Protein AF-A0A353FMN2-F1 (afdb_monomer_lite)

pLDDT: mean 91.53, std 8.87, range [55.75, 98.19]

Secondary structure (DSSP, 8-state):
--TTSHIIIIIS----SS---------TT--TT-----HHHHHHHHHHHHHHH-

Sequence (54 aa):
KGKQGRFRLNLLGKRVDYSARSVIVVGPELKLHQCGLPKVIALELFQPFIIRRL

Structure (mmCIF, N/CA/C/O backbone):
data_AF-A0A353FMN2-F1
#
_entry.id   AF-A0A353FMN2-F1
#
loop_
_atom_site.group_PDB
_atom_site.id
_atom_site.type_symbol
_atom_site.label_atom_id
_atom_site.label_alt_id
_atom_site.label_comp_id
_atom_site.label_asym_id
_atom_site.label_entity_id
_atom_site.label_seq_id
_atom_site.pdbx_PDB_ins_code
_atom_site.Cartn_x
_atom_site.Cartn_y
_atom_site.Cartn_z
_atom_site.occupancy
_atom_site.B_iso_or_equiv
_atom_site.auth_seq_id
_atom_site.auth_comp_id
_atom_site.auth_asym_id
_atom_site.auth_atom_id
_atom_site.pdbx_PDB_model_num
ATOM 1 N N . LYS A 1 1 ? 9.545 2.261 32.761 1.00 55.75 1 LYS A N 1
ATOM 2 C CA . LYS A 1 1 ? 8.227 2.020 32.113 1.00 55.75 1 LYS A CA 1
ATOM 3 C C . LYS A 1 1 ? 8.485 1.493 30.702 1.00 55.75 1 LYS A C 1
ATOM 5 O O . LYS A 1 1 ? 8.993 2.240 29.880 1.00 55.75 1 LYS A O 1
ATOM 10 N N . GLY A 1 2 ? 8.302 0.185 30.499 1.00 76.62 2 GLY A N 1
ATOM 11 C CA . GLY A 1 2 ? 8.885 -0.583 29.388 1.00 76.62 2 GLY A CA 1
ATOM 12 C C . GLY A 1 2 ? 8.267 -0.361 28.001 1.00 76.62 2 GLY A C 1
ATOM 13 O O . GLY A 1 2 ?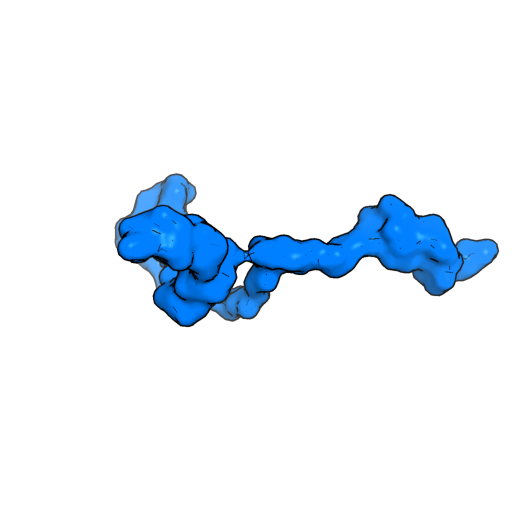 7.533 0.595 27.759 1.00 76.62 2 GLY A O 1
ATOM 14 N N . LYS A 1 3 ? 8.562 -1.291 27.084 1.00 73.31 3 LYS A N 1
ATOM 15 C CA . LYS A 1 3 ? 8.146 -1.285 25.666 1.00 73.31 3 LYS A CA 1
ATOM 16 C C . LYS A 1 3 ? 6.624 -1.147 25.461 1.00 73.31 3 LYS A C 1
ATOM 18 O O . LYS A 1 3 ? 6.212 -0.603 24.447 1.00 73.31 3 LYS A O 1
ATOM 23 N N . GLN A 1 4 ? 5.818 -1.575 26.436 1.00 76.38 4 GLN A N 1
ATOM 24 C CA . GLN A 1 4 ? 4.349 -1.519 26.419 1.00 76.38 4 GLN A CA 1
ATOM 25 C C . GLN A 1 4 ? 3.744 -0.297 27.151 1.00 76.38 4 GLN A C 1
ATOM 27 O O . GLN A 1 4 ? 2.556 -0.268 27.450 1.00 76.38 4 GLN A O 1
ATOM 32 N N . GLY A 1 5 ? 4.527 0.731 27.493 1.00 81.94 5 GLY A N 1
ATOM 33 C CA . GLY A 1 5 ? 3.964 1.953 28.086 1.00 81.94 5 GLY A CA 1
ATOM 34 C C . GLY A 1 5 ? 3.117 2.758 27.086 1.00 81.94 5 GLY A C 1
ATOM 35 O O . GLY A 1 5 ? 3.420 2.762 25.893 1.00 81.94 5 GLY A O 1
ATOM 36 N N . ARG A 1 6 ? 2.120 3.524 27.572 1.00 78.81 6 ARG A N 1
ATOM 37 C CA . ARG A 1 6 ? 1.262 4.409 26.739 1.00 78.81 6 ARG A CA 1
ATOM 38 C C . ARG A 1 6 ? 2.052 5.282 25.758 1.00 78.81 6 ARG A C 1
ATOM 40 O O . ARG A 1 6 ? 1.606 5.494 24.638 1.00 78.81 6 ARG A O 1
ATOM 47 N N . PHE A 1 7 ? 3.232 5.749 26.164 1.00 79.94 7 PHE A N 1
ATOM 48 C CA . PHE A 1 7 ? 4.092 6.582 25.328 1.00 79.94 7 PHE A CA 1
ATOM 49 C C . PHE A 1 7 ? 4.539 5.853 24.051 1.00 79.94 7 PHE A C 1
ATOM 51 O O . PHE A 1 7 ? 4.362 6.364 22.953 1.00 79.94 7 PHE A O 1
ATOM 58 N N . ARG A 1 8 ? 5.039 4.616 24.173 1.00 78.56 8 ARG A N 1
ATOM 59 C CA . ARG A 1 8 ? 5.545 3.843 23.028 1.00 78.56 8 ARG A CA 1
ATOM 60 C C . ARG A 1 8 ? 4.459 3.096 22.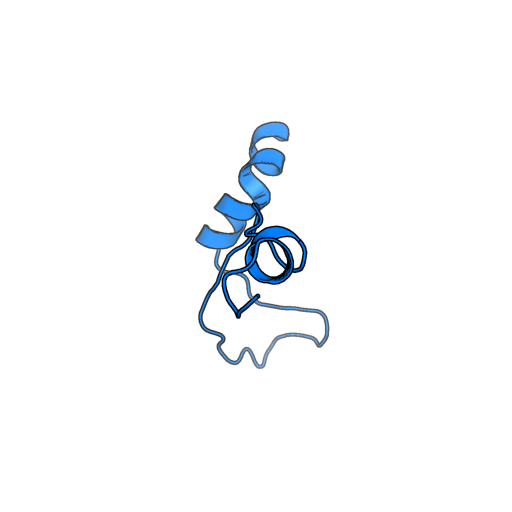256 1.00 78.56 8 ARG A C 1
ATOM 62 O O . ARG A 1 8 ? 4.659 2.855 21.075 1.00 78.56 8 ARG A O 1
ATOM 69 N N . LEU A 1 9 ? 3.341 2.746 22.895 1.00 76.81 9 LEU A N 1
ATOM 70 C CA . LEU A 1 9 ? 2.239 2.043 22.228 1.00 76.81 9 LEU A CA 1
ATOM 71 C C . LEU A 1 9 ? 1.270 2.970 21.492 1.00 76.81 9 LEU A C 1
ATOM 73 O O . LEU A 1 9 ? 0.788 2.592 20.434 1.00 76.81 9 LEU A O 1
ATOM 77 N N . ASN A 1 10 ? 0.966 4.145 22.055 1.00 81.31 10 ASN A N 1
ATOM 78 C CA . ASN A 1 10 ? -0.175 4.944 21.594 1.00 81.31 10 ASN A CA 1
ATOM 79 C C . ASN A 1 10 ? 0.203 6.361 21.153 1.00 81.31 10 ASN A C 1
ATOM 81 O O . ASN A 1 10 ? -0.565 6.975 20.414 1.00 81.31 10 ASN A O 1
ATOM 85 N N . LEU A 1 11 ? 1.327 6.911 21.632 1.00 83.88 11 LEU A N 1
ATOM 86 C CA . LEU A 1 11 ? 1.724 8.292 21.326 1.00 83.88 11 LEU A CA 1
ATOM 87 C C . LEU A 1 11 ? 2.760 8.387 20.197 1.00 83.88 11 LEU A C 1
ATOM 89 O O . LEU A 1 11 ? 2.735 9.365 19.463 1.00 83.88 11 LEU A O 1
ATOM 93 N N . LEU A 1 12 ? 3.626 7.381 20.019 1.00 85.56 12 LEU A N 1
ATOM 94 C CA . LEU A 1 12 ? 4.668 7.389 18.974 1.00 85.56 12 LEU A CA 1
ATOM 95 C C . LEU A 1 12 ? 4.263 6.708 17.657 1.00 85.56 12 LEU A C 1
ATOM 97 O O . LEU A 1 12 ? 4.936 6.882 16.647 1.00 85.56 12 LEU A O 1
ATOM 101 N N . GLY A 1 13 ? 3.184 5.929 17.648 1.00 85.38 13 GLY A N 1
ATOM 102 C CA . GLY A 1 13 ? 2.686 5.267 16.447 1.00 85.38 13 GLY A CA 1
ATOM 103 C C . GLY A 1 13 ? 1.271 4.759 16.666 1.00 85.38 13 GLY A C 1
ATOM 104 O O . GLY A 1 13 ? 0.950 4.259 17.742 1.00 85.38 13 GLY A O 1
ATOM 105 N N . LYS A 1 14 ? 0.417 4.911 15.655 1.00 88.56 14 LYS A N 1
ATOM 106 C CA . LYS A 1 14 ? -0.963 4.421 15.664 1.00 88.56 14 LYS A CA 1
ATOM 107 C C . LYS A 1 14 ? -1.235 3.658 14.376 1.00 88.56 14 LYS A C 1
ATOM 109 O O . LYS A 1 14 ? -0.617 3.924 13.349 1.00 88.56 14 LYS A O 1
ATOM 114 N N . ARG A 1 15 ? -2.159 2.702 14.443 1.00 90.88 15 ARG A N 1
ATOM 115 C CA . ARG A 1 15 ? -2.751 2.119 13.236 1.00 90.88 15 ARG A CA 1
ATOM 116 C C . ARG A 1 15 ? -3.626 3.186 12.587 1.00 90.88 15 ARG A C 1
ATOM 118 O O . ARG A 1 15 ? -4.288 3.936 13.300 1.00 90.88 15 ARG A O 1
ATOM 125 N N . VAL A 1 16 ? -3.554 3.269 11.266 1.00 94.00 16 VAL A N 1
ATOM 126 C CA . VAL A 1 16 ? -4.210 4.308 10.473 1.00 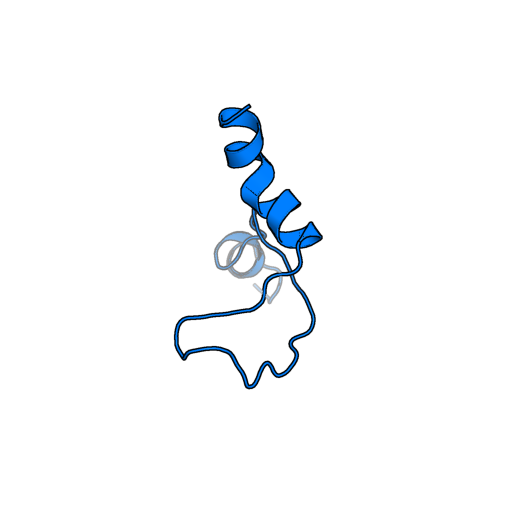94.00 16 VAL A CA 1
ATO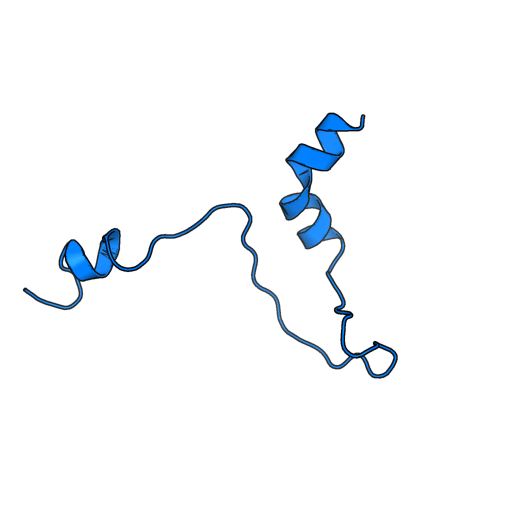M 127 C C . VAL A 1 16 ? -5.093 3.666 9.415 1.00 94.00 16 VAL A C 1
ATOM 129 O O . VAL A 1 16 ? -4.731 2.631 8.847 1.00 94.00 16 VAL A O 1
ATOM 132 N N . ASP A 1 17 ? -6.231 4.297 9.159 1.00 96.12 17 ASP A N 1
ATOM 133 C CA . ASP A 1 17 ? -7.129 3.931 8.067 1.00 96.12 17 ASP A CA 1
ATOM 134 C C . ASP A 1 17 ? -6.535 4.350 6.713 1.00 96.12 17 ASP A C 1
ATOM 136 O O . ASP A 1 17 ? -5.508 5.034 6.661 1.00 96.12 17 ASP A O 1
ATOM 140 N N . TYR A 1 18 ? -7.157 3.916 5.612 1.00 95.81 18 TYR A N 1
ATOM 141 C CA . TYR A 1 18 ? -6.659 4.138 4.243 1.00 95.81 18 TYR A CA 1
ATOM 142 C C . TYR A 1 18 ? -5.217 3.647 4.035 1.00 95.81 18 TYR A C 1
ATOM 144 O O . TYR A 1 18 ? -4.413 4.273 3.343 1.00 95.81 18 TYR A O 1
ATOM 152 N N . SER A 1 19 ? -4.876 2.508 4.642 1.00 96.38 19 SER A N 1
ATOM 153 C CA . SER A 1 19 ? -3.566 1.876 4.504 1.00 96.38 19 SER A CA 1
ATOM 154 C C . SER A 1 19 ? -3.690 0.411 4.082 1.00 96.38 19 SER A C 1
ATOM 156 O O . SER A 1 19 ? -4.621 -0.291 4.468 1.00 96.38 19 SER A O 1
ATOM 158 N N . ALA A 1 20 ? -2.741 -0.055 3.268 1.00 96.50 20 ALA A N 1
ATOM 159 C CA . ALA A 1 20 ? -2.692 -1.425 2.763 1.00 96.50 20 ALA A CA 1
ATOM 160 C C . ALA A 1 20 ? -1.243 -1.931 2.691 1.00 96.50 20 ALA A C 1
ATOM 162 O O . ALA A 1 20 ? -0.290 -1.149 2.711 1.00 96.50 20 ALA A O 1
ATOM 163 N N . ARG A 1 21 ? -1.070 -3.255 2.601 1.00 96.81 21 ARG A N 1
ATOM 164 C CA . ARG A 1 21 ? 0.235 -3.914 2.445 1.00 96.81 21 ARG A CA 1
ATOM 165 C C . ARG A 1 21 ? 0.140 -5.002 1.381 1.00 96.81 21 ARG A C 1
ATOM 167 O O . ARG A 1 21 ? -0.814 -5.771 1.383 1.00 96.81 21 ARG A O 1
ATOM 174 N N . SER A 1 22 ? 1.145 -5.081 0.514 1.00 96.31 22 SER A N 1
ATOM 175 C CA . SER A 1 22 ? 1.270 -6.113 -0.519 1.00 96.31 22 SER A CA 1
ATOM 176 C C . SER A 1 22 ? 2.739 -6.484 -0.736 1.00 96.31 22 SER A C 1
ATOM 178 O O . SER A 1 22 ? 3.638 -5.786 -0.265 1.00 96.31 22 SER A O 1
ATOM 180 N N . VAL A 1 23 ? 2.971 -7.586 -1.447 1.00 97.44 23 VAL A N 1
ATOM 181 C CA . VAL A 1 23 ? 4.291 -7.982 -1.954 1.00 97.44 23 VAL A CA 1
ATOM 182 C C . VAL A 1 23 ? 4.660 -7.099 -3.150 1.00 97.44 23 VAL A C 1
ATOM 184 O O . VAL A 1 23 ? 3.794 -6.761 -3.959 1.00 97.44 23 VAL A O 1
ATOM 187 N N . ILE A 1 24 ? 5.937 -6.721 -3.245 1.00 97.25 24 ILE A N 1
ATOM 188 C CA . ILE A 1 24 ? 6.492 -5.957 -4.368 1.00 97.25 24 ILE A CA 1
ATOM 189 C C . ILE A 1 24 ? 7.029 -6.895 -5.452 1.00 97.25 24 ILE A C 1
ATOM 191 O O . ILE A 1 24 ? 7.585 -7.950 -5.149 1.00 97.25 24 ILE A O 1
ATOM 195 N N . VAL A 1 25 ? 6.880 -6.493 -6.713 1.00 97.31 25 VAL A N 1
ATOM 196 C CA . VAL A 1 25 ? 7.388 -7.211 -7.890 1.00 97.31 25 VAL A CA 1
ATOM 197 C C . VAL A 1 25 ? 8.053 -6.200 -8.825 1.00 97.31 25 VAL A C 1
ATOM 199 O O . VAL A 1 25 ? 7.693 -5.023 -8.826 1.00 97.31 25 VAL A O 1
ATOM 202 N N . VAL A 1 26 ? 9.047 -6.646 -9.593 1.00 97.75 26 VAL A N 1
ATOM 203 C CA . VAL A 1 26 ? 9.752 -5.812 -10.575 1.00 97.75 26 VAL A CA 1
ATOM 204 C C . VAL A 1 26 ? 8.836 -5.517 -11.770 1.00 97.75 26 VAL A C 1
ATOM 206 O O . VAL A 1 26 ? 8.263 -6.443 -12.335 1.00 97.75 26 VAL A O 1
ATOM 209 N N . GLY A 1 27 ? 8.725 -4.241 -12.159 1.00 97.12 27 GLY A N 1
ATOM 210 C CA . GLY A 1 27 ? 8.017 -3.777 -13.361 1.00 97.12 27 GLY A CA 1
ATOM 211 C C . GLY A 1 27 ? 8.961 -2.974 -14.266 1.00 97.12 27 GLY A C 1
ATOM 212 O O . GLY A 1 27 ? 9.099 -1.769 -14.046 1.00 97.12 27 GLY A O 1
ATOM 213 N N . PRO A 1 28 ? 9.668 -3.611 -15.219 1.00 97.38 28 PRO A N 1
ATOM 214 C CA . PRO A 1 28 ? 10.758 -2.982 -15.975 1.00 97.38 28 PRO A CA 1
ATOM 215 C C . PRO A 1 28 ? 10.301 -1.873 -16.937 1.00 97.38 28 PRO A C 1
ATOM 217 O O . PRO A 1 28 ? 11.090 -1.000 -17.287 1.00 97.38 28 PRO A O 1
ATOM 220 N N . GLU A 1 29 ? 9.034 -1.873 -17.343 1.00 98.06 29 GLU A N 1
ATOM 221 C CA . GLU A 1 29 ? 8.418 -0.862 -18.212 1.00 98.06 29 GLU A CA 1
ATOM 222 C C . GLU A 1 29 ? 7.986 0.434 -17.494 1.00 98.06 29 GLU A C 1
ATOM 224 O O . GLU A 1 29 ? 7.564 1.393 -18.147 1.00 98.06 29 GLU A O 1
ATOM 229 N N . LEU A 1 30 ? 8.070 0.489 -16.161 1.00 97.94 30 LEU A N 1
ATOM 230 C CA . LEU A 1 30 ? 7.633 1.647 -15.381 1.00 97.94 30 LEU A CA 1
ATOM 231 C C . LEU A 1 30 ? 8.647 2.796 -15.424 1.00 97.94 30 LEU A C 1
ATOM 233 O O . LEU A 1 30 ? 9.858 2.610 -15.311 1.00 97.94 30 LEU A O 1
ATOM 237 N N . LYS A 1 31 ? 8.136 4.028 -15.514 1.00 98.19 31 LYS A N 1
ATOM 238 C CA . LYS A 1 31 ? 8.955 5.237 -15.336 1.00 98.19 31 LYS A CA 1
ATOM 239 C C . LYS A 1 31 ? 9.283 5.453 -13.857 1.00 98.19 31 LYS A C 1
ATOM 241 O O . LYS A 1 31 ? 8.560 5.000 -12.978 1.00 98.19 31 LYS A O 1
ATOM 246 N N . LEU A 1 32 ? 10.303 6.272 -13.586 1.00 97.75 32 LEU A N 1
ATOM 247 C CA . LEU A 1 32 ? 10.786 6.575 -12.229 1.00 97.75 32 LEU A CA 1
ATOM 248 C C . LEU A 1 32 ? 9.694 7.032 -11.236 1.00 97.75 32 LEU A C 1
ATOM 250 O O . LEU A 1 32 ? 9.791 6.761 -10.047 1.00 97.75 32 LEU A O 1
ATOM 254 N N . HIS A 1 33 ? 8.662 7.731 -11.709 1.00 97.75 33 HIS A N 1
ATOM 255 C CA . HIS A 1 33 ? 7.580 8.286 -10.883 1.00 97.75 33 HIS A CA 1
ATOM 256 C C . HIS A 1 33 ? 6.311 7.416 -10.868 1.00 97.75 33 HIS A C 1
ATOM 258 O O . HIS A 1 33 ? 5.253 7.878 -10.440 1.00 97.75 33 HIS A O 1
ATOM 264 N N . GLN A 1 34 ? 6.376 6.193 -11.393 1.00 98.06 34 GLN A N 1
ATOM 265 C CA . GLN A 1 34 ? 5.228 5.297 -11.507 1.00 98.06 34 GLN A CA 1
ATOM 266 C C . GLN A 1 34 ? 5.362 4.099 -10.566 1.00 98.06 34 GLN A C 1
ATOM 268 O O . GLN A 1 34 ? 6.458 3.653 -10.239 1.00 98.06 34 GLN A O 1
ATOM 273 N N . CYS A 1 35 ? 4.218 3.552 -10.158 1.00 97.25 35 CYS A N 1
ATOM 274 C CA . CYS A 1 35 ? 4.136 2.277 -9.458 1.00 97.25 35 CYS A CA 1
ATOM 275 C C . CYS A 1 35 ? 2.910 1.494 -9.938 1.00 97.25 35 CYS A C 1
ATOM 277 O O . CYS A 1 35 ? 1.907 2.078 -10.355 1.00 97.25 35 CYS A O 1
ATOM 279 N N . GLY A 1 36 ? 2.993 0.166 -9.884 1.00 96.69 36 GLY A N 1
ATOM 280 C CA . GLY A 1 36 ? 1.842 -0.703 -10.103 1.00 96.69 36 GLY A CA 1
ATOM 281 C C . GLY A 1 36 ? 1.034 -0.843 -8.817 1.00 96.69 36 GLY A C 1
ATOM 282 O O . GLY A 1 36 ? 1.585 -1.234 -7.788 1.00 96.69 36 GLY A O 1
ATOM 283 N N . LEU A 1 37 ? -0.270 -0.561 -8.873 1.00 97.19 37 LEU A N 1
ATOM 284 C CA . LEU A 1 37 ? -1.179 -0.759 -7.745 1.00 97.19 37 LEU A CA 1
ATOM 285 C C . LEU A 1 37 ? -2.254 -1.799 -8.107 1.00 97.19 37 LEU A C 1
ATOM 287 O O . LEU A 1 37 ? -2.959 -1.616 -9.104 1.00 97.19 37 LEU A O 1
ATOM 291 N N . PRO A 1 38 ? -2.416 -2.887 -7.331 1.00 97.50 38 PRO A N 1
ATOM 292 C CA . PRO A 1 38 ? -3.467 -3.868 -7.583 1.00 97.50 38 PRO A CA 1
ATOM 293 C C . PRO A 1 38 ? -4.860 -3.234 -7.534 1.00 97.50 38 PRO A C 1
ATOM 295 O O . PRO A 1 38 ? -5.178 -2.491 -6.605 1.00 97.50 38 PRO A O 1
ATOM 298 N N . LYS A 1 39 ? -5.721 -3.579 -8.500 1.00 96.69 39 LYS A N 1
ATOM 299 C CA . LYS A 1 39 ? -7.069 -2.992 -8.635 1.00 96.69 39 LYS A CA 1
ATOM 300 C C . LYS A 1 39 ? -7.920 -3.131 -7.370 1.00 96.69 39 LYS A C 1
ATOM 302 O O . LYS A 1 39 ? -8.617 -2.194 -7.011 1.00 96.69 39 LYS A O 1
ATOM 307 N N . VAL A 1 40 ? -7.834 -4.273 -6.685 1.00 96.75 40 VAL A N 1
ATOM 308 C CA . VAL A 1 40 ? -8.590 -4.533 -5.447 1.00 96.75 40 VAL A CA 1
ATOM 309 C C . VAL A 1 40 ? -8.166 -3.576 -4.329 1.00 96.75 40 VAL A C 1
ATOM 311 O O . VAL A 1 40 ? -9.012 -2.998 -3.660 1.00 96.75 40 VAL A O 1
ATOM 314 N N . ILE A 1 41 ? -6.858 -3.345 -4.176 1.00 97.06 41 ILE A N 1
ATOM 315 C CA . ILE A 1 41 ? -6.326 -2.404 -3.182 1.00 97.06 41 ILE A CA 1
ATOM 316 C C . ILE A 1 41 ? -6.705 -0.967 -3.553 1.00 97.06 41 ILE A C 1
ATOM 318 O O . ILE A 1 41 ? -7.095 -0.197 -2.681 1.00 97.06 41 ILE A O 1
ATOM 322 N N . ALA A 1 42 ? -6.626 -0.606 -4.838 1.00 97.00 42 ALA A N 1
ATOM 323 C CA . ALA A 1 42 ? -7.052 0.714 -5.302 1.00 97.00 42 ALA A CA 1
ATOM 324 C C . ALA A 1 42 ? -8.531 0.967 -4.976 1.00 97.00 42 ALA A C 1
ATOM 326 O O . ALA A 1 42 ? -8.882 2.037 -4.492 1.00 97.00 42 ALA A O 1
ATOM 327 N N . LEU A 1 43 ? -9.397 -0.017 -5.220 1.00 96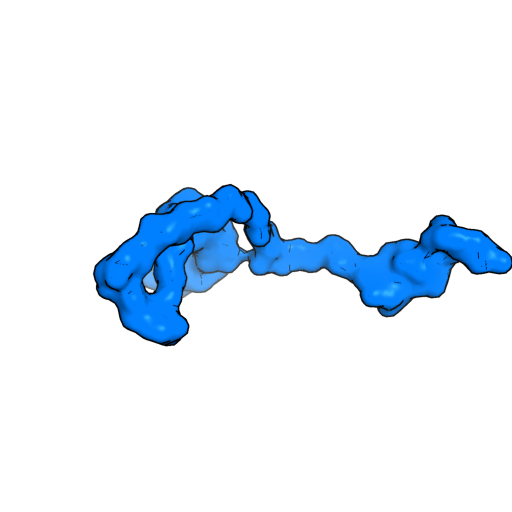.25 43 LEU A N 1
ATOM 328 C CA . LEU A 1 43 ? -10.829 0.123 -4.983 1.00 96.25 43 LEU A CA 1
ATOM 329 C C . LEU A 1 43 ? -11.130 0.407 -3.508 1.00 96.25 43 LEU A C 1
ATOM 331 O O . LEU A 1 43 ? -11.878 1.338 -3.226 1.00 96.25 43 LEU A O 1
ATOM 335 N N . GLU A 1 44 ? -10.497 -0.324 -2.590 1.00 96.31 44 GLU A N 1
ATOM 336 C CA . GLU A 1 44 ? -10.696 -0.138 -1.149 1.00 96.31 44 GLU A CA 1
ATOM 337 C C . GLU A 1 44 ? -10.146 1.212 -0.661 1.00 96.31 44 GLU A C 1
ATOM 339 O O . GLU A 1 44 ? -10.831 1.974 0.019 1.00 96.31 44 GLU A O 1
ATOM 344 N N . LEU A 1 45 ? -8.919 1.565 -1.062 1.00 97.19 45 LEU A N 1
ATOM 345 C CA . LEU A 1 45 ? -8.278 2.812 -0.628 1.00 97.19 45 LEU A CA 1
ATOM 346 C C . LEU A 1 45 ? -9.002 4.062 -1.141 1.00 97.19 45 LEU A C 1
ATOM 348 O O . LEU A 1 45 ? -9.012 5.090 -0.463 1.00 97.19 45 LEU A O 1
ATOM 352 N N . PHE A 1 46 ? -9.601 3.988 -2.332 1.00 96.81 46 PHE A N 1
ATOM 353 C CA . PHE A 1 46 ? -10.267 5.119 -2.977 1.00 96.81 46 PHE A CA 1
ATOM 354 C C . PHE A 1 46 ? -11.799 5.043 -2.932 1.00 96.81 46 PHE A C 1
ATOM 356 O O . PHE A 1 46 ? -12.462 5.907 -3.513 1.00 96.81 46 PHE A O 1
ATOM 363 N N . GLN A 1 47 ? -12.373 4.080 -2.205 1.00 96.25 47 GLN A N 1
ATOM 364 C CA . GLN A 1 47 ? -13.817 3.891 -2.057 1.00 96.25 47 GLN A CA 1
ATOM 365 C C . GLN A 1 47 ? -14.608 5.191 -1.795 1.00 96.25 47 GLN A C 1
ATOM 367 O O . GLN A 1 47 ? -15.561 5.440 -2.539 1.00 96.25 47 GLN A O 1
ATOM 372 N N . PRO A 1 48 ? -14.241 6.074 -0.836 1.00 95.12 48 PRO A N 1
ATOM 373 C CA . PRO A 1 48 ? -15.013 7.298 -0.595 1.00 95.12 48 PRO A CA 1
ATOM 374 C C . PRO A 1 48 ? -15.013 8.264 -1.789 1.00 95.12 48 PRO A C 1
ATOM 376 O O . PRO A 1 48 ? -15.987 8.982 -2.008 1.00 95.12 48 PRO A O 1
ATOM 379 N N . PHE A 1 49 ? -13.94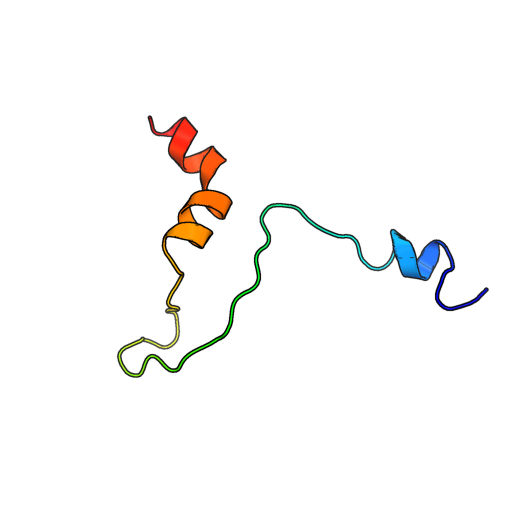6 8.278 -2.591 1.00 95.81 49 PHE A N 1
ATOM 380 C CA . PHE A 1 49 ? -13.855 9.126 -3.781 1.00 95.81 49 PHE A CA 1
ATOM 381 C C . PHE A 1 49 ? -14.658 8.558 -4.951 1.00 95.81 49 PHE A C 1
ATOM 383 O O . PHE A 1 49 ? -15.253 9.323 -5.708 1.00 95.81 49 PHE A O 1
ATOM 390 N N . ILE A 1 50 ? -14.687 7.229 -5.088 1.00 94.62 50 ILE A N 1
ATOM 391 C CA . ILE A 1 50 ? -15.465 6.538 -6.122 1.00 94.62 50 ILE A CA 1
ATOM 392 C C . ILE A 1 50 ? -16.959 6.736 -5.863 1.00 94.62 50 ILE A C 1
ATOM 394 O O . ILE A 1 50 ? -17.668 7.168 -6.766 1.00 94.62 50 ILE A O 1
ATOM 398 N N . ILE A 1 51 ? -17.417 6.499 -4.627 1.00 95.44 51 ILE A N 1
ATOM 399 C CA . ILE A 1 51 ? -18.829 6.659 -4.246 1.00 95.44 51 ILE A CA 1
ATOM 400 C C . ILE A 1 51 ? -19.307 8.091 -4.493 1.00 95.44 51 ILE A C 1
ATOM 402 O O . ILE A 1 51 ? -20.400 8.283 -4.999 1.00 95.44 51 ILE A O 1
ATOM 406 N N . ARG A 1 52 ? -18.481 9.102 -4.195 1.00 94.81 52 ARG A N 1
ATOM 407 C CA . ARG A 1 52 ? -18.835 10.513 -4.421 1.00 94.81 52 ARG A CA 1
ATOM 408 C C . ARG A 1 52 ? -19.021 10.879 -5.902 1.00 94.81 52 ARG A C 1
ATOM 410 O O . ARG A 1 52 ? -19.634 11.902 -6.196 1.00 94.81 52 ARG A O 1
ATOM 417 N N . ARG A 1 53 ? -18.408 10.129 -6.820 1.00 90.12 53 ARG A N 1
ATOM 418 C CA . ARG A 1 53 ? -18.440 10.412 -8.263 1.00 90.12 53 ARG A CA 1
ATOM 419 C C . ARG A 1 53 ? -19.615 9.731 -8.975 1.00 90.12 53 ARG A C 1
ATOM 421 O O . ARG A 1 53 ? -19.895 10.100 -10.114 1.00 90.12 53 ARG A O 1
ATOM 428 N N . LEU A 1 54 ? -20.233 8.742 -8.332 1.00 80.06 54 LEU A N 1
ATOM 429 C CA . LEU A 1 54 ? -21.454 8.074 -8.781 1.00 80.06 54 LEU A CA 1
ATOM 430 C C . LEU A 1 54 ? -22.680 8.907 -8.395 1.00 80.06 54 LEU A C 1
ATOM 432 O O . LEU A 1 54 ? -23.620 8.928 -9.216 1.00 80.06 54 LEU A O 1
#

Radius of gyration: 17.33 Å; chains: 1; bounding box: 32×18×50 Å

Foldseek 3Di:
DDCPDCCNPPVPDDDDPLDDDDDDDDDPPDDPPDDDDDPVSVCRSCVVVVVVVD